Protein AF-A0A3M7PG76-F1 (afdb_monomer_lite)

Organism: Brachionus plicatilis (NCBI:txid10195)

pLDDT: mean 95.92, std 5.82, range [61.16, 98.44]

Structure (mmCIF, N/CA/C/O backbone):
data_AF-A0A3M7PG76-F1
#
_entry.id   AF-A0A3M7PG76-F1
#
loop_
_atom_site.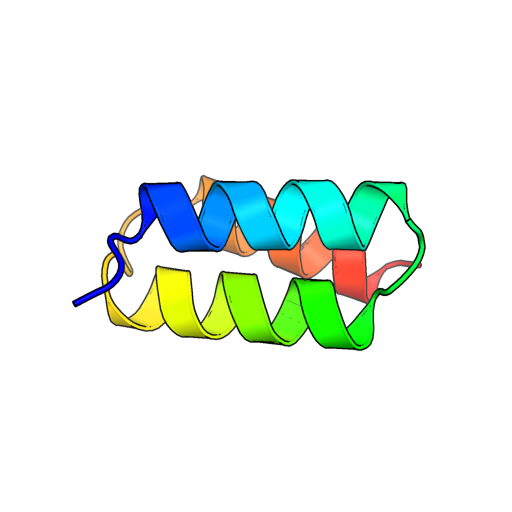group_PDB
_atom_site.id
_atom_site.type_symbol
_atom_site.label_atom_id
_atom_site.label_alt_id
_atom_site.label_comp_id
_atom_site.label_asym_id
_atom_site.label_entity_id
_atom_site.label_seq_id
_atom_site.pdbx_PDB_ins_code
_atom_site.Cartn_x
_atom_site.Cartn_y
_atom_site.Cartn_z
_atom_site.occupancy
_atom_site.B_iso_or_equiv
_atom_site.auth_seq_id
_atom_site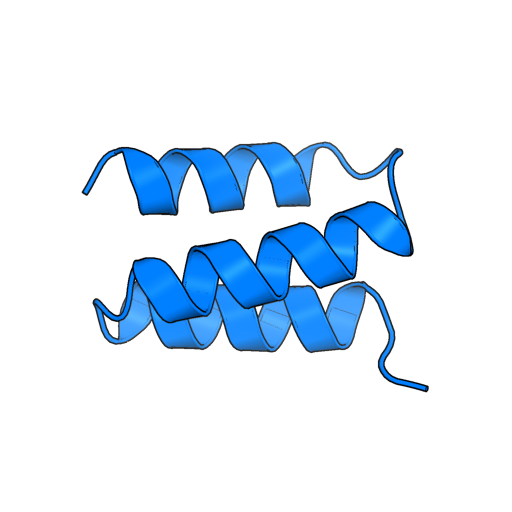.auth_comp_id
_atom_site.auth_asym_id
_atom_site.auth_atom_id
_atom_site.pdbx_PDB_model_num
ATOM 1 N N . MET A 1 1 ? 1.790 -7.337 17.947 1.00 61.16 1 MET A N 1
ATOM 2 C CA . MET A 1 1 ? 0.898 -6.800 16.899 1.00 61.16 1 MET A CA 1
ATOM 3 C C . MET A 1 1 ? 1.662 -5.686 16.222 1.00 61.16 1 MET A C 1
ATOM 5 O O . MET A 1 1 ? 2.116 -4.811 16.946 1.00 61.16 1 MET A O 1
ATOM 9 N N . SER A 1 2 ? 1.888 -5.757 14.909 1.00 79.19 2 SER A N 1
ATOM 10 C CA . SER A 1 2 ? 2.500 -4.625 14.206 1.00 79.19 2 SER A CA 1
ATOM 11 C C . SER A 1 2 ? 1.489 -3.495 14.068 1.00 79.19 2 SER A C 1
ATOM 13 O O . SER A 1 2 ? 0.310 -3.771 13.857 1.00 79.19 2 SER A O 1
ATOM 15 N N . THR A 1 3 ? 1.919 -2.247 14.221 1.00 93.75 3 THR A N 1
ATOM 16 C CA . THR A 1 3 ? 1.032 -1.087 14.047 1.00 93.75 3 THR A CA 1
ATOM 17 C C . THR A 1 3 ? 0.878 -0.738 12.566 1.00 93.75 3 THR A C 1
ATOM 19 O O . THR A 1 3 ? 1.709 -1.116 11.732 1.00 93.75 3 THR A O 1
ATOM 22 N N . ALA A 1 4 ? -0.170 0.017 12.221 1.00 95.06 4 ALA A N 1
ATOM 23 C CA . ALA A 1 4 ? -0.337 0.534 10.862 1.00 95.06 4 ALA A CA 1
ATOM 24 C C . ALA A 1 4 ? 0.885 1.362 10.416 1.00 95.06 4 ALA A C 1
ATOM 26 O O . ALA A 1 4 ? 1.307 1.270 9.264 1.00 95.06 4 ALA A O 1
AT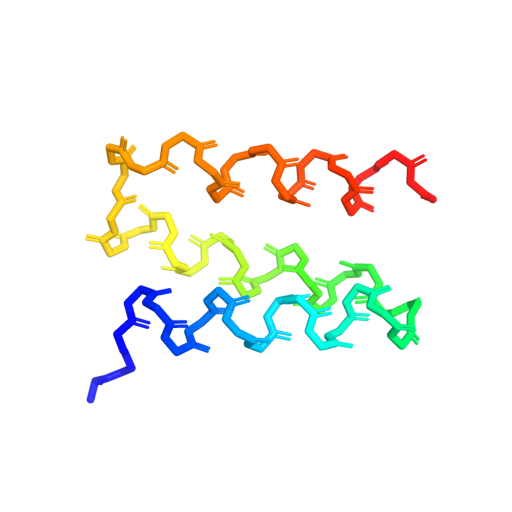OM 27 N N . ASP A 1 5 ? 1.505 2.113 11.332 1.00 94.94 5 ASP A N 1
ATOM 28 C CA . ASP A 1 5 ? 2.714 2.891 11.053 1.00 94.94 5 ASP A CA 1
ATOM 29 C C . ASP A 1 5 ? 3.947 2.023 10.781 1.00 94.94 5 ASP A C 1
ATOM 31 O O . ASP A 1 5 ? 4.712 2.326 9.864 1.00 94.94 5 ASP A O 1
ATOM 35 N N . GLU A 1 6 ? 4.132 0.924 11.516 1.00 96.81 6 GLU A N 1
ATOM 36 C CA . GLU A 1 6 ? 5.226 -0.020 11.260 1.00 96.81 6 GLU A CA 1
ATOM 37 C C . GLU A 1 6 ? 5.074 -0.704 9.897 1.00 96.81 6 GLU A C 1
ATOM 39 O O . GLU A 1 6 ? 6.045 -0.837 9.150 1.00 96.81 6 GLU A O 1
ATOM 44 N N . LEU A 1 7 ? 3.854 -1.120 9.545 1.00 97.56 7 LEU A N 1
ATOM 45 C CA . LEU A 1 7 ? 3.562 -1.727 8.246 1.00 97.56 7 LEU A CA 1
ATOM 46 C C . LEU A 1 7 ? 3.701 -0.714 7.106 1.00 97.56 7 LEU A C 1
ATOM 48 O O . LEU A 1 7 ? 4.288 -1.032 6.076 1.00 97.56 7 LEU A O 1
ATOM 52 N N . LYS A 1 8 ? 3.271 0.536 7.306 1.00 97.50 8 LYS A N 1
ATOM 53 C CA . LYS A 1 8 ? 3.532 1.640 6.371 1.00 97.50 8 LYS A CA 1
ATOM 54 C C . LYS A 1 8 ? 5.030 1.841 6.149 1.00 97.50 8 LYS A C 1
ATOM 56 O O . LYS A 1 8 ? 5.455 1.979 5.007 1.00 97.50 8 LYS A O 1
ATOM 61 N N . ALA A 1 9 ? 5.838 1.835 7.211 1.00 97.81 9 ALA A N 1
ATOM 62 C CA . ALA A 1 9 ? 7.288 1.981 7.095 1.00 97.81 9 ALA A CA 1
ATOM 63 C C . ALA A 1 9 ? 7.920 0.821 6.305 1.00 97.81 9 ALA A C 1
ATOM 65 O O . ALA A 1 9 ? 8.744 1.063 5.421 1.00 97.81 9 ALA A O 1
ATOM 66 N N . LYS A 1 10 ? 7.486 -0.423 6.552 1.00 97.88 10 LYS A N 1
ATOM 67 C CA . LYS A 1 10 ? 7.903 -1.598 5.766 1.00 97.88 10 LYS A CA 1
ATOM 68 C C . LYS A 1 10 ? 7.480 -1.495 4.302 1.00 97.88 10 LYS A C 1
ATOM 70 O O . LYS A 1 10 ? 8.295 -1.746 3.420 1.00 97.88 10 LYS A O 1
ATOM 75 N N . GLY A 1 11 ? 6.247 -1.062 4.039 1.00 97.81 11 GLY A N 1
ATOM 76 C CA . GLY A 1 11 ? 5.747 -0.810 2.688 1.00 97.81 11 GLY A CA 1
ATOM 77 C C . GLY A 1 11 ? 6.573 0.246 1.956 1.00 97.81 11 GLY A C 1
ATOM 78 O O . GLY A 1 11 ? 6.973 0.028 0.816 1.00 97.81 11 GLY A O 1
ATOM 79 N N . ASN A 1 12 ? 6.912 1.351 2.626 1.00 97.94 12 ASN A N 1
ATOM 80 C CA . ASN A 1 12 ? 7.746 2.415 2.062 1.00 97.94 12 ASN A CA 1
ATOM 81 C C . ASN A 1 12 ? 9.173 1.927 1.759 1.00 97.94 12 ASN A C 1
ATOM 83 O O . ASN A 1 12 ? 9.764 2.333 0.758 1.00 97.94 12 ASN A O 1
ATOM 87 N N . ALA A 1 13 ? 9.744 1.079 2.620 1.00 98.25 13 ALA A N 1
ATOM 88 C CA . ALA A 1 13 ? 11.062 0.487 2.402 1.00 98.25 13 ALA A CA 1
ATOM 89 C C . ALA A 1 13 ? 11.049 -0.506 1.228 1.00 98.25 13 ALA A C 1
ATOM 91 O O . ALA A 1 13 ? 11.935 -0.462 0.379 1.00 98.25 13 ALA A O 1
ATOM 92 N N . ALA A 1 14 ? 10.020 -1.352 1.138 1.00 98.06 14 ALA A N 1
ATOM 93 C CA . ALA A 1 14 ? 9.830 -2.272 0.020 1.00 98.06 14 ALA A CA 1
ATOM 94 C C . ALA A 1 14 ? 9.628 -1.524 -1.309 1.00 98.06 14 ALA A C 1
ATOM 96 O O . ALA A 1 14 ? 10.232 -1.896 -2.311 1.00 98.06 14 ALA A O 1
ATOM 97 N N . LEU A 1 15 ? 8.861 -0.427 -1.303 1.00 96.25 15 LEU A N 1
ATOM 98 C CA . LEU A 1 15 ? 8.653 0.432 -2.471 1.00 96.25 15 LEU A CA 1
ATOM 99 C C . LEU A 1 15 ? 9.971 1.048 -2.971 1.00 96.25 15 LEU A C 1
ATOM 101 O O . LEU A 1 15 ? 10.227 1.052 -4.170 1.00 96.25 15 LEU A O 1
ATOM 105 N N . GLN A 1 16 ? 10.820 1.535 -2.057 1.00 96.94 16 GLN A N 1
ATOM 106 C CA . GLN A 1 16 ? 12.152 2.064 -2.390 1.00 96.94 16 GLN A CA 1
ATOM 107 C C . GLN A 1 16 ? 13.109 0.987 -2.907 1.00 96.94 16 GLN A C 1
ATOM 109 O O . GLN A 1 16 ? 13.979 1.284 -3.716 1.00 96.94 16 GLN A O 1
ATOM 114 N N . ALA A 1 17 ? 12.946 -0.253 -2.448 1.00 97.62 17 ALA A N 1
ATOM 115 C CA . ALA A 1 17 ? 13.703 -1.403 -2.925 1.00 97.62 17 ALA A CA 1
ATOM 116 C C . ALA A 1 17 ? 13.119 -2.024 -4.210 1.00 97.62 17 ALA A C 1
ATOM 118 O O . ALA A 1 17 ? 13.527 -3.124 -4.572 1.00 97.62 17 ALA A O 1
ATOM 119 N N . GLU A 1 18 ? 12.139 -1.370 -4.849 1.00 96.25 18 GLU A N 1
ATOM 120 C CA . GLU A 1 18 ? 11.439 -1.848 -6.054 1.00 96.25 18 GLU A CA 1
ATOM 121 C C . GLU A 1 18 ? 10.756 -3.219 -5.875 1.00 96.25 18 GLU A C 1
ATOM 123 O O . GLU A 1 18 ? 10.454 -3.935 -6.827 1.00 96.25 18 GLU A O 1
ATOM 128 N N . LYS A 1 19 ? 10.459 -3.593 -4.626 1.00 98.00 19 LYS A N 1
ATOM 129 C CA . LYS A 1 19 ? 9.724 -4.811 -4.266 1.00 98.00 19 LYS A CA 1
ATOM 130 C C . LYS A 1 19 ? 8.234 -4.505 -4.178 1.00 98.00 19 LYS A C 1
ATOM 132 O O . LYS A 1 19 ? 7.666 -4.416 -3.087 1.00 98.00 19 LYS A O 1
ATOM 137 N N . PHE A 1 20 ? 7.602 -4.308 -5.329 1.00 96.75 20 PHE A N 1
ATOM 138 C CA . PHE A 1 20 ? 6.232 -3.794 -5.401 1.00 96.75 20 PHE A CA 1
ATOM 139 C C . PHE A 1 20 ? 5.199 -4.727 -4.757 1.00 96.75 20 PHE A C 1
ATOM 141 O O . PHE A 1 20 ? 4.391 -4.261 -3.955 1.00 96.75 20 PHE A O 1
ATOM 148 N N . ASP A 1 21 ? 5.282 -6.040 -4.991 1.00 97.69 21 ASP A N 1
ATOM 149 C CA . ASP A 1 21 ? 4.380 -7.024 -4.367 1.00 97.69 21 ASP A CA 1
ATOM 150 C C . ASP A 1 21 ? 4.467 -7.004 -2.835 1.00 97.69 21 ASP A C 1
ATOM 152 O O . ASP A 1 21 ? 3.458 -7.054 -2.124 1.00 97.69 21 ASP A O 1
ATOM 156 N N . GLU A 1 22 ? 5.688 -6.884 -2.310 1.00 97.81 22 GLU A N 1
ATOM 157 C CA . GLU A 1 22 ? 5.924 -6.816 -0.872 1.00 97.81 22 GLU A CA 1
ATOM 158 C C . GLU A 1 22 ? 5.382 -5.499 -0.293 1.00 97.81 22 GLU A C 1
ATOM 160 O O . GLU A 1 22 ? 4.725 -5.498 0.750 1.00 97.81 22 GLU A O 1
ATOM 165 N N . ALA A 1 23 ? 5.571 -4.385 -1.006 1.00 98.38 23 ALA A N 1
ATOM 166 C CA . ALA A 1 23 ? 5.000 -3.097 -0.631 1.00 98.38 23 ALA A CA 1
ATOM 167 C C . ALA A 1 23 ? 3.464 -3.150 -0.587 1.00 98.38 23 ALA A C 1
ATOM 169 O O . ALA A 1 23 ? 2.859 -2.725 0.399 1.00 98.38 23 ALA A O 1
ATOM 170 N N . ILE A 1 24 ? 2.826 -3.729 -1.611 1.00 98.44 24 ILE A N 1
ATOM 171 C CA . ILE A 1 24 ? 1.368 -3.906 -1.690 1.00 98.44 24 ILE A CA 1
ATOM 172 C C . ILE A 1 24 ? 0.850 -4.710 -0.499 1.00 98.44 24 ILE A C 1
ATOM 174 O O . ILE A 1 24 ? -0.165 -4.330 0.100 1.00 98.44 24 ILE A O 1
ATOM 178 N N . LYS A 1 25 ? 1.541 -5.798 -0.140 1.00 98.25 25 LYS A N 1
ATOM 179 C CA . LYS A 1 25 ? 1.186 -6.629 1.011 1.00 98.25 25 LYS A CA 1
ATOM 180 C C . LYS A 1 25 ? 1.233 -5.822 2.307 1.00 98.25 25 LYS A C 1
ATOM 182 O O . LYS A 1 25 ? 0.223 -5.756 3.006 1.00 98.25 25 LYS A O 1
ATOM 187 N N . HIS A 1 26 ? 2.349 -5.144 2.581 1.00 98.25 26 HIS A N 1
ATOM 188 C CA . HIS A 1 26 ? 2.514 -4.346 3.802 1.00 98.25 26 HIS A CA 1
ATOM 189 C C . HIS A 1 26 ? 1.475 -3.223 3.905 1.00 98.25 26 HIS A C 1
ATOM 191 O O . HIS A 1 26 ? 0.869 -3.052 4.961 1.00 98.25 26 HIS A O 1
ATOM 197 N N . TYR A 1 27 ? 1.189 -2.493 2.820 1.00 98.38 27 TYR A N 1
ATOM 198 C CA . TYR A 1 27 ? 0.131 -1.475 2.850 1.00 98.38 27 TYR A CA 1
ATOM 199 C C . TYR A 1 27 ? -1.261 -2.076 3.023 1.00 98.38 27 TYR A C 1
ATOM 201 O O . TYR A 1 27 ? -2.103 -1.474 3.679 1.00 98.38 27 TYR A O 1
ATOM 209 N N . THR A 1 28 ? -1.528 -3.252 2.455 1.00 98.19 28 THR A N 1
ATOM 210 C CA . THR A 1 28 ? -2.823 -3.924 2.624 1.00 98.19 28 THR A CA 1
ATOM 211 C C . THR A 1 28 ? -3.039 -4.351 4.070 1.00 98.19 28 THR A C 1
ATOM 213 O O . THR A 1 28 ? -4.114 -4.104 4.610 1.00 98.19 28 THR A O 1
ATOM 216 N N . GLU A 1 29 ? -2.016 -4.906 4.720 1.00 97.69 29 GLU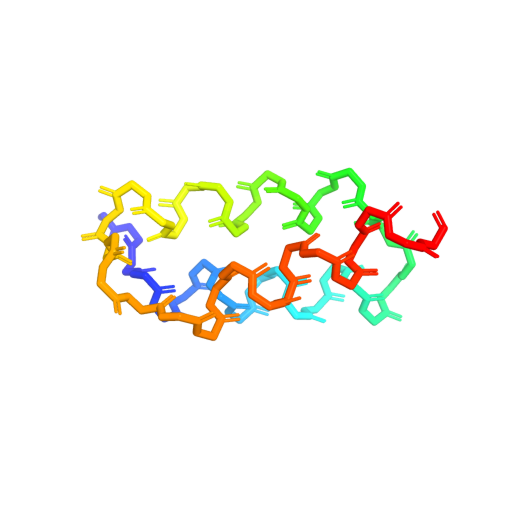 A N 1
ATOM 217 C CA . GLU A 1 29 ? -2.057 -5.204 6.154 1.00 97.69 29 GLU A CA 1
ATOM 218 C C . GLU A 1 29 ? -2.214 -3.915 6.982 1.00 97.69 29 GLU A C 1
ATOM 220 O O . GLU A 1 29 ? -3.032 -3.870 7.897 1.00 97.69 29 GLU A O 1
ATOM 225 N N . ALA A 1 30 ? -1.518 -2.828 6.624 1.00 97.75 30 ALA A N 1
ATOM 226 C CA . ALA A 1 30 ? -1.662 -1.540 7.308 1.00 97.75 30 ALA A CA 1
ATOM 227 C C . ALA A 1 30 ? -3.094 -0.983 7.204 1.00 97.75 30 ALA A C 1
ATOM 229 O O . ALA A 1 30 ? -3.628 -0.475 8.186 1.00 97.75 30 ALA A O 1
ATOM 230 N N . ILE A 1 31 ? -3.731 -1.110 6.034 1.00 98.00 31 ILE A N 1
ATOM 231 C CA . ILE A 1 31 ? -5.109 -0.659 5.774 1.00 98.00 31 ILE A CA 1
ATOM 232 C C . ILE A 1 31 ? -6.128 -1.466 6.582 1.00 98.00 31 ILE A C 1
ATOM 234 O O . ILE A 1 31 ? -7.149 -0.924 6.994 1.00 98.00 31 ILE A O 1
ATOM 238 N N . GLN A 1 32 ? -5.867 -2.751 6.832 1.00 97.00 32 GLN A N 1
ATOM 239 C CA . GLN A 1 32 ? -6.731 -3.559 7.699 1.00 97.00 32 GLN A CA 1
ATOM 240 C C . GLN A 1 32 ? -6.711 -3.069 9.153 1.00 97.00 32 GLN A C 1
ATOM 242 O O . GLN A 1 32 ? -7.696 -3.250 9.864 1.00 97.00 32 GLN A O 1
ATOM 247 N N . ILE A 1 33 ? -5.615 -2.436 9.584 1.00 96.38 33 ILE A N 1
ATOM 248 C CA . ILE A 1 33 ? -5.475 -1.862 10.928 1.00 96.38 33 ILE A CA 1
ATOM 249 C C . ILE A 1 33 ? -6.033 -0.436 10.977 1.00 96.38 33 ILE A C 1
ATOM 251 O O . ILE A 1 33 ? -6.760 -0.096 11.907 1.00 96.38 33 ILE A O 1
ATOM 255 N N . ASP A 1 34 ? -5.708 0.389 9.983 1.00 95.81 34 ASP A N 1
ATOM 256 C CA . ASP A 1 34 ? -6.129 1.787 9.894 1.00 95.81 34 ASP A CA 1
ATOM 257 C C . ASP A 1 34 ? -6.714 2.091 8.510 1.00 95.81 34 ASP A C 1
ATOM 259 O O . ASP A 1 34 ? -6.072 2.643 7.611 1.00 95.81 34 ASP A O 1
ATOM 263 N N . SER A 1 35 ? -7.978 1.710 8.336 1.00 96.25 35 SER A N 1
ATOM 264 C CA . SER A 1 35 ? -8.697 1.854 7.068 1.00 96.25 35 SER A CA 1
ATOM 265 C C . SER A 1 35 ? -9.060 3.300 6.719 1.00 96.25 35 SER A C 1
ATOM 267 O O . SER A 1 35 ? -9.405 3.561 5.566 1.00 96.25 35 SER A O 1
ATOM 269 N N . ASN A 1 36 ? -8.940 4.235 7.669 1.00 96.25 36 ASN A N 1
ATOM 270 C CA . ASN A 1 36 ? -9.209 5.663 7.468 1.00 96.25 36 ASN A CA 1
ATOM 271 C C . ASN A 1 36 ? -7.974 6.437 6.982 1.00 96.25 36 ASN A C 1
ATOM 273 O O . ASN A 1 36 ? -8.068 7.606 6.595 1.00 96.25 36 ASN A O 1
ATOM 277 N N . ASN A 1 37 ? -6.805 5.798 6.969 1.00 95.69 37 ASN A N 1
ATOM 278 C CA . ASN A 1 37 ? -5.566 6.429 6.557 1.00 95.69 37 ASN A CA 1
ATOM 279 C C . ASN A 1 37 ? -5.395 6.416 5.037 1.00 95.69 37 ASN A C 1
ATOM 281 O O . ASN A 1 37 ? -4.828 5.497 4.443 1.00 95.69 37 ASN A O 1
ATOM 285 N N . HIS A 1 38 ? -5.859 7.491 4.405 1.00 96.44 38 HIS A N 1
ATOM 286 C CA . HIS A 1 38 ? -5.764 7.712 2.961 1.00 96.44 38 HIS A CA 1
ATOM 287 C C . HIS A 1 38 ? -4.328 7.607 2.406 1.00 96.44 38 HIS A C 1
ATOM 289 O O . HIS A 1 38 ? -4.152 7.212 1.252 1.00 96.44 38 HIS A O 1
ATOM 295 N N . ILE A 1 39 ? -3.295 7.885 3.215 1.00 97.00 39 ILE A N 1
ATOM 296 C CA . ILE A 1 39 ? -1.888 7.770 2.793 1.00 97.00 39 ILE A CA 1
ATOM 297 C C . ILE A 1 39 ? -1.549 6.320 2.431 1.00 97.00 39 ILE A C 1
ATOM 299 O O . ILE A 1 39 ? -0.838 6.084 1.456 1.00 97.00 39 ILE A O 1
ATOM 303 N N . LEU A 1 40 ? -2.091 5.337 3.155 1.00 97.94 40 LEU A N 1
ATOM 304 C CA . LEU A 1 40 ? -1.826 3.922 2.880 1.00 97.94 40 LEU A CA 1
ATOM 305 C C . LEU A 1 40 ? -2.367 3.499 1.510 1.00 97.94 40 LEU A C 1
ATOM 307 O O . LEU A 1 40 ? -1.701 2.771 0.776 1.00 97.94 40 LEU A O 1
ATOM 311 N N . TYR A 1 41 ? -3.546 3.995 1.133 1.00 98.06 41 TYR A N 1
ATOM 312 C CA . TYR A 1 41 ? -4.120 3.749 -0.190 1.00 98.06 41 TYR A CA 1
ATOM 313 C C . TYR A 1 41 ? -3.303 4.432 -1.285 1.00 98.06 41 TYR A C 1
ATOM 315 O O . TYR A 1 41 ? -3.027 3.803 -2.306 1.00 98.06 41 TYR A O 1
ATOM 323 N N . SER A 1 42 ? -2.867 5.676 -1.054 1.00 97.94 42 SER A N 1
ATOM 324 C CA . SER A 1 42 ? -2.000 6.408 -1.982 1.00 97.94 42 SER A CA 1
ATOM 325 C C . SER A 1 42 ? -0.688 5.657 -2.221 1.00 97.94 42 SER A C 1
ATOM 327 O O . SER A 1 42 ? -0.332 5.369 -3.363 1.00 97.94 42 SER A O 1
ATOM 329 N N . ASN A 1 43 ? 0.000 5.242 -1.159 1.00 97.31 43 ASN A N 1
ATOM 330 C CA . ASN A 1 43 ? 1.268 4.528 -1.286 1.00 97.31 43 ASN A CA 1
ATOM 331 C C . ASN A 1 43 ? 1.096 3.137 -1.915 1.00 97.31 43 ASN A C 1
ATOM 333 O O . ASN A 1 43 ? 1.924 2.718 -2.723 1.00 97.31 43 ASN A O 1
ATOM 337 N N . ARG A 1 44 ? -0.006 2.438 -1.615 1.00 98.12 44 ARG A N 1
ATOM 338 C CA . ARG A 1 44 ? -0.340 1.175 -2.284 1.00 98.12 44 ARG A CA 1
ATOM 339 C C . ARG A 1 44 ? -0.616 1.376 -3.772 1.00 98.12 44 ARG A C 1
ATOM 341 O O . ARG A 1 44 ? -0.191 0.557 -4.576 1.00 98.12 44 ARG A O 1
ATOM 348 N N . SER A 1 45 ? -1.290 2.463 -4.150 1.00 97.75 45 SER A N 1
ATOM 349 C CA . SER A 1 45 ? -1.516 2.792 -5.562 1.00 97.75 45 SER A CA 1
ATOM 350 C C . SER A 1 45 ? -0.206 3.088 -6.292 1.00 97.75 45 SER A C 1
ATOM 352 O O . SER A 1 45 ? -0.016 2.610 -7.406 1.00 97.75 45 SER A O 1
ATOM 354 N N . ALA A 1 46 ? 0.741 3.765 -5.633 1.00 96.12 46 ALA A N 1
ATOM 355 C CA . ALA A 1 46 ? 2.081 3.973 -6.169 1.00 96.12 46 ALA A CA 1
ATOM 356 C C . ALA A 1 46 ? 2.822 2.647 -6.395 1.00 96.12 46 ALA A C 1
ATOM 358 O O . ALA A 1 46 ? 3.532 2.532 -7.384 1.00 96.12 46 ALA A O 1
ATOM 359 N N . ALA A 1 47 ? 2.629 1.648 -5.527 1.00 97.19 47 ALA A N 1
ATOM 360 C CA . ALA A 1 47 ? 3.191 0.311 -5.721 1.00 97.19 47 ALA A CA 1
ATOM 361 C C . ALA A 1 47 ? 2.573 -0.428 -6.920 1.00 97.19 47 ALA A C 1
ATOM 363 O O . ALA A 1 47 ? 3.299 -1.082 -7.653 1.00 97.19 47 ALA A O 1
ATOM 364 N N . TYR A 1 48 ? 1.263 -0.297 -7.152 1.00 97.06 48 TYR A N 1
ATOM 365 C CA . TYR A 1 48 ? 0.598 -0.885 -8.325 1.00 97.06 48 TYR A CA 1
ATOM 366 C C . TYR A 1 48 ? 0.932 -0.188 -9.650 1.00 97.06 48 TYR A C 1
ATOM 368 O 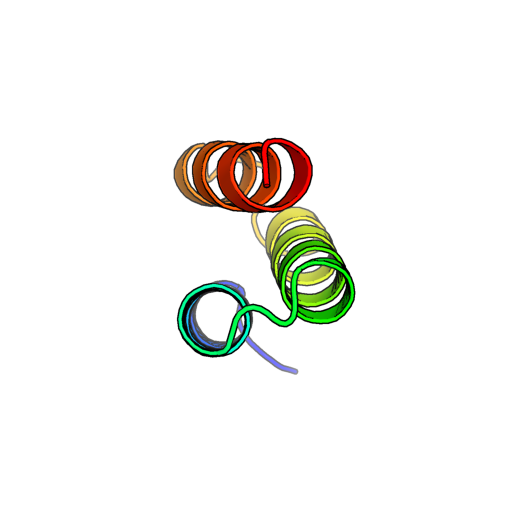O . TYR A 1 48 ? 0.766 -0.782 -10.709 1.00 97.06 48 TYR A O 1
ATOM 376 N N . ALA A 1 49 ? 1.332 1.083 -9.608 1.00 96.06 49 ALA A N 1
ATOM 377 C CA . ALA A 1 49 ? 1.623 1.881 -10.797 1.00 96.06 49 ALA A CA 1
ATOM 378 C C . ALA A 1 49 ? 3.054 1.693 -11.340 1.00 96.06 49 ALA A C 1
ATOM 380 O O . ALA A 1 49 ? 3.448 2.420 -12.256 1.00 96.06 49 ALA A O 1
ATOM 381 N N . LYS A 1 50 ? 3.846 0.800 -10.742 1.00 87.12 50 LYS A N 1
ATOM 382 C CA . LYS A 1 50 ? 5.234 0.521 -11.118 1.00 87.12 50 LYS A CA 1
ATOM 383 C C . LYS A 1 50 ? 5.381 -0.801 -11.850 1.00 87.12 50 LYS A C 1
ATOM 385 O O . LYS A 1 50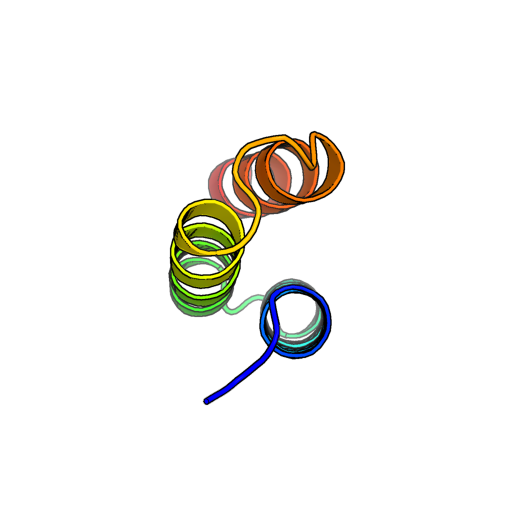 ? 4.518 -1.682 -11.659 1.00 87.12 50 LYS A O 1
#

Foldseek 3Di:
DDALVNLCVQLVVCVVVLVLVRSLVSLVVSCVRPVPPVVSVVSNVSSVVD

Radius of gyration: 9.38 Å; chains: 1; bounding box: 23×15×28 Å

Secondary structure (DSSP, 8-state):
---HHHHHHHHHHHHHTT-HHHHHHHHHHHHHH-TT-HHHHHHHHHHHT-

Sequence (50 aa):
MSTADELKAKGNAALQAEKFDEAIKHYTEAIQIDSNNHILYSNRSAAYAK

InterPro domains:
  IPR011990 Tetratricopeptide-like helical domain superfamily [G3DSA:1.25.40.10] (1-50)
  IPR011990 Tetratricopeptide-like helical domain superfamily [SSF48452] (3-50)
  IPR019734 Tetratricopeptide repeat [PF00515] (4-37)
  IPR019734 Tetratricopeptide repeat [PS50005] (4-37)
  IPR019734 Tetratricopeptide repeat [SM00028] (4-37)